Protein AF-A0A8T3LS56-F1 (afdb_monomer)

Solvent-accessible surface area (backbone atoms only — not comparable to full-atom values): 4906 Å² total; per-residue (Å²): 112,70,57,58,51,94,71,34,68,42,76,49,63,39,45,70,48,74,47,83,45,67,30,85,24,93,54,74,43,39,53,30,34,23,45,85,88,66,50,74,80,46,64,57,66,82,25,47,63,76,32,69,53,76,48,72,49,77,44,72,62,44,62,30,41,34,30,25,82,56,91,62,33,37,84,66,51,11,46,29,42,34,39,32,37,75,116

Radius of gyration: 12.37 Å; Cα contacts (8 Å, |Δi|>4): 206; chains: 1; bounding box: 31×24×33 Å

Sequence (87 aa):
ADFMITAAELETSGPTVSFDVTNDGPTPHNFSVRDAAGEVVMATADLSVGDSETISGELAPGQYTIFCSLPGHESLGMSGTLTVTGS

Structure (mmCIF, N/CA/C/O backbone):
data_AF-A0A8T3LS56-F1
#
_entry.id   AF-A0A8T3LS56-F1
#
loop_
_atom_site.group_PDB
_atom_site.id
_atom_site.type_symbol
_atom_site.label_atom_id
_atom_site.label_alt_id
_atom_site.label_comp_id
_atom_site.label_asym_id
_atom_site.label_entity_id
_atom_site.label_seq_id
_atom_site.pdbx_PDB_ins_code
_atom_site.Cartn_x
_atom_site.Cartn_y
_atom_site.Cartn_z
_atom_site.occupancy
_atom_site.B_iso_or_equiv
_atom_site.auth_seq_id
_atom_site.auth_comp_id
_atom_site.auth_asym_id
_atom_site.auth_atom_id
_atom_site.pdbx_PDB_model_num
ATOM 1 N N . ALA A 1 1 ? 14.668 -8.933 -2.858 1.00 76.38 1 ALA A N 1
ATOM 2 C CA . ALA A 1 1 ? 13.993 -10.056 -3.542 1.00 76.38 1 ALA A CA 1
ATOM 3 C C . ALA A 1 1 ? 12.834 -9.472 -4.337 1.00 76.38 1 ALA A C 1
ATOM 5 O O . ALA A 1 1 ? 12.412 -8.373 -4.011 1.00 76.38 1 ALA A O 1
ATOM 6 N N . ASP A 1 2 ? 12.428 -10.127 -5.421 1.00 90.19 2 ASP A N 1
ATOM 7 C CA . ASP A 1 2 ? 11.421 -9.607 -6.359 1.00 90.19 2 ASP A CA 1
ATOM 8 C C . ASP A 1 2 ? 10.023 -10.119 -5.972 1.00 90.19 2 ASP A C 1
ATOM 10 O O . ASP A 1 2 ? 9.923 -11.192 -5.370 1.00 90.19 2 ASP A O 1
ATOM 14 N N . PHE A 1 3 ? 8.967 -9.373 -6.303 1.00 95.06 3 PHE A N 1
ATOM 15 C CA . PHE A 1 3 ? 7.562 -9.719 -6.008 1.00 95.06 3 PHE A CA 1
ATOM 16 C C . PHE A 1 3 ? 7.232 -9.938 -4.521 1.00 95.06 3 PHE A C 1
ATOM 18 O O . PHE A 1 3 ? 6.467 -10.835 -4.166 1.00 95.06 3 PHE A O 1
ATOM 25 N N . MET A 1 4 ? 7.780 -9.109 -3.633 1.00 95.94 4 MET A N 1
ATOM 26 C CA . MET A 1 4 ? 7.468 -9.169 -2.205 1.00 95.94 4 MET A CA 1
ATOM 27 C C . MET A 1 4 ? 7.3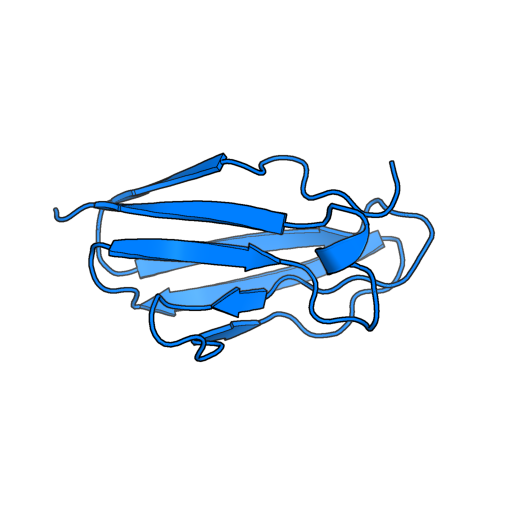40 -7.781 -1.585 1.00 95.94 4 MET A C 1
ATOM 29 O O . MET A 1 4 ? 8.042 -6.852 -1.972 1.00 95.94 4 MET A O 1
ATOM 33 N N . ILE A 1 5 ? 6.486 -7.669 -0.570 1.00 96.19 5 ILE A N 1
ATOM 34 C CA . ILE A 1 5 ? 6.470 -6.531 0.350 1.00 96.19 5 ILE A CA 1
ATOM 35 C C . ILE A 1 5 ? 7.211 -6.977 1.613 1.00 96.19 5 ILE A C 1
ATOM 37 O O . ILE A 1 5 ? 6.812 -7.949 2.251 1.00 96.19 5 ILE A O 1
ATOM 41 N N . THR A 1 6 ? 8.307 -6.299 1.965 1.00 92.06 6 THR A N 1
ATOM 42 C CA . THR A 1 6 ? 9.185 -6.705 3.082 1.00 92.06 6 THR A CA 1
ATOM 43 C C . THR A 1 6 ? 8.446 -6.774 4.420 1.00 92.06 6 THR A C 1
ATOM 45 O O . THR A 1 6 ? 8.687 -7.686 5.206 1.00 92.06 6 THR A O 1
ATOM 48 N N . ALA A 1 7 ? 7.520 -5.847 4.663 1.00 89.19 7 ALA A N 1
ATOM 49 C CA . ALA A 1 7 ? 6.638 -5.853 5.822 1.00 89.19 7 ALA A CA 1
ATOM 50 C C . ALA A 1 7 ? 5.216 -6.240 5.387 1.00 89.19 7 ALA A C 1
ATOM 52 O O . ALA A 1 7 ? 4.342 -5.392 5.248 1.00 89.19 7 ALA A O 1
ATOM 53 N N . ALA A 1 8 ? 5.007 -7.528 5.103 1.00 88.00 8 ALA A N 1
ATOM 54 C CA . ALA A 1 8 ? 3.718 -8.044 4.638 1.00 88.00 8 ALA A CA 1
ATOM 55 C C . ALA A 1 8 ? 2.623 -8.058 5.727 1.00 88.00 8 ALA A C 1
ATOM 57 O O . ALA A 1 8 ? 1.468 -8.328 5.420 1.00 88.00 8 ALA A O 1
ATOM 58 N N . GLU A 1 9 ? 2.957 -7.759 6.981 1.00 96.00 9 GLU A N 1
ATOM 59 C CA . GLU A 1 9 ? 2.003 -7.535 8.068 1.00 96.00 9 GLU A CA 1
ATOM 60 C C . GLU A 1 9 ? 2.350 -6.202 8.734 1.00 96.00 9 GLU A C 1
ATOM 62 O O . GLU A 1 9 ? 3.450 -6.029 9.263 1.00 96.00 9 GLU A O 1
ATOM 67 N N . LEU A 1 10 ? 1.428 -5.243 8.664 1.00 95.00 10 LEU A N 1
ATOM 68 C CA . LEU A 1 10 ? 1.570 -3.909 9.238 1.00 95.00 10 LEU A CA 1
ATOM 69 C C . LEU A 1 10 ? 0.420 -3.631 10.198 1.00 95.00 10 LEU A C 1
ATOM 71 O O . LEU A 1 10 ? -0.731 -3.965 9.919 1.00 95.00 10 LEU A O 1
ATOM 75 N N . GLU A 1 11 ? 0.721 -2.951 11.297 1.00 95.31 11 GLU A N 1
ATOM 76 C CA . GLU A 1 11 ? -0.278 -2.469 12.245 1.00 95.31 11 GLU A CA 1
ATOM 77 C C . GLU A 1 11 ? -0.027 -0.997 12.556 1.00 95.31 11 GLU A C 1
ATOM 79 O O . GLU A 1 11 ? 1.117 -0.563 12.704 1.00 95.31 11 GLU A O 1
ATOM 84 N N . THR A 1 12 ? -1.100 -0.221 12.657 1.00 94.38 12 THR A N 1
ATOM 85 C CA . THR A 1 12 ? -1.042 1.185 13.063 1.00 94.38 12 THR A CA 1
ATOM 86 C C . THR A 1 12 ? -2.279 1.561 13.877 1.00 94.38 12 THR A C 1
ATOM 88 O O . THR A 1 12 ? -3.275 0.829 13.903 1.00 94.38 12 THR A O 1
ATOM 91 N N . SER A 1 13 ? -2.220 2.694 14.570 1.00 92.31 13 SER A N 1
ATOM 92 C CA . SER A 1 13 ? -3.334 3.250 15.334 1.00 92.31 13 SER A CA 1
ATOM 93 C C . SER A 1 13 ? -3.640 4.679 14.903 1.00 92.31 13 SER A C 1
ATOM 95 O O . SER A 1 13 ? -2.751 5.459 14.560 1.00 92.31 13 SER A O 1
ATOM 97 N N . GLY A 1 14 ? -4.925 5.021 14.950 1.00 86.56 14 GLY A N 1
ATOM 98 C CA . GLY A 1 14 ? -5.414 6.336 14.556 1.00 86.56 14 GLY A CA 1
ATOM 99 C C . GLY A 1 14 ? -5.692 6.465 13.054 1.00 86.56 14 GLY A C 1
ATOM 100 O O . GLY A 1 14 ? -5.350 5.585 12.265 1.00 86.56 14 GLY A O 1
ATOM 101 N N . PRO A 1 15 ? -6.371 7.556 12.658 1.00 84.12 15 PRO A N 1
ATOM 102 C CA . PRO A 1 15 ? -6.907 7.683 11.310 1.00 84.12 15 PRO A CA 1
ATOM 103 C C . PRO A 1 15 ? -5.832 8.007 10.275 1.00 84.12 15 PRO A C 1
ATOM 105 O O . PRO A 1 15 ? -5.957 7.596 9.134 1.00 84.12 15 PRO A O 1
ATOM 108 N N . THR A 1 16 ? -4.777 8.738 10.631 1.00 93.62 16 THR A N 1
ATOM 109 C CA . THR A 1 16 ? -3.755 9.152 9.663 1.00 93.62 16 THR A CA 1
ATOM 110 C C . THR A 1 16 ? -2.685 8.081 9.519 1.00 93.62 16 THR A C 1
ATOM 112 O O . THR A 1 16 ? -1.986 7.760 10.480 1.00 93.62 16 THR A O 1
ATOM 115 N N . VAL A 1 17 ? -2.514 7.578 8.300 1.00 94.81 17 VAL A N 1
ATOM 116 C CA . VAL A 1 17 ? -1.486 6.595 7.953 1.00 94.81 17 VAL A CA 1
ATOM 117 C C . VAL A 1 17 ? -0.570 7.189 6.888 1.00 94.81 17 VAL A C 1
ATOM 119 O O . VAL A 1 17 ? -1.034 7.858 5.966 1.00 94.81 17 VAL A O 1
ATOM 122 N N . SER A 1 18 ? 0.736 6.960 7.027 1.00 95.88 18 SER A N 1
ATOM 123 C CA . SER A 1 18 ? 1.761 7.374 6.067 1.00 95.88 18 SER A CA 1
ATOM 124 C C . SER A 1 18 ? 2.638 6.177 5.728 1.00 95.88 18 SER A C 1
ATOM 126 O O . SER A 1 18 ? 3.061 5.454 6.630 1.00 95.88 18 SER A O 1
ATOM 128 N N . PHE A 1 19 ? 2.916 5.984 4.444 1.00 96.56 19 PHE A N 1
ATOM 129 C CA . PHE A 1 19 ? 3.821 4.956 3.944 1.00 96.56 19 PHE A CA 1
ATOM 130 C C . PHE A 1 19 ? 4.976 5.618 3.216 1.00 96.56 19 PHE A C 1
ATOM 132 O O . PHE A 1 19 ? 4.754 6.353 2.257 1.00 96.56 19 PHE A O 1
ATOM 139 N N . ASP A 1 20 ? 6.191 5.310 3.653 1.00 97.19 20 ASP A N 1
ATOM 140 C CA . ASP A 1 20 ? 7.407 5.570 2.894 1.00 97.19 20 ASP A CA 1
ATOM 141 C C . ASP A 1 20 ? 7.745 4.296 2.121 1.00 97.19 20 ASP A C 1
ATOM 143 O O . ASP A 1 20 ? 8.066 3.260 2.711 1.00 97.19 20 ASP A O 1
ATOM 147 N N . VAL A 1 21 ? 7.600 4.352 0.801 1.00 97.94 21 VAL A N 1
ATOM 148 C CA . VAL A 1 21 ? 7.732 3.190 -0.076 1.00 97.94 21 VAL A CA 1
ATOM 149 C C . VAL A 1 21 ? 8.973 3.361 -0.935 1.00 97.94 21 VAL A C 1
ATOM 151 O O . VAL A 1 21 ? 9.115 4.364 -1.627 1.00 97.94 21 VAL A O 1
ATOM 154 N N . THR A 1 22 ? 9.839 2.351 -0.935 1.00 98.12 22 THR A N 1
ATOM 155 C CA . THR A 1 22 ? 11.008 2.259 -1.817 1.00 98.12 22 THR A CA 1
ATOM 156 C C . THR A 1 22 ? 10.934 0.964 -2.611 1.00 98.12 22 THR A C 1
ATOM 158 O O . THR A 1 22 ? 10.624 -0.094 -2.057 1.00 98.12 22 THR A O 1
ATOM 161 N N . ASN A 1 23 ? 11.235 1.031 -3.907 1.00 98.19 23 ASN A N 1
ATOM 162 C CA . ASN A 1 23 ? 11.412 -0.165 -4.718 1.00 98.19 23 ASN A CA 1
ATOM 163 C C . ASN A 1 23 ? 12.879 -0.633 -4.699 1.00 98.19 23 ASN A C 1
ATOM 165 O O . ASN A 1 23 ? 13.707 -0.161 -5.477 1.00 98.19 23 ASN A O 1
ATOM 169 N N . ASP A 1 24 ? 13.177 -1.616 -3.847 1.00 96.62 24 ASP A N 1
ATOM 170 C CA . ASP A 1 24 ? 14.479 -2.306 -3.796 1.00 96.62 24 ASP A CA 1
ATOM 171 C C . ASP A 1 24 ? 14.560 -3.534 -4.735 1.00 96.62 24 ASP A C 1
ATOM 173 O O . ASP A 1 24 ? 15.541 -4.289 -4.724 1.00 96.62 24 ASP A O 1
ATOM 177 N N . GLY A 1 25 ? 13.504 -3.790 -5.512 1.00 95.62 25 GLY A N 1
ATOM 178 C CA . GLY A 1 25 ? 13.392 -4.890 -6.464 1.00 95.62 25 GLY A CA 1
ATOM 179 C C . GLY A 1 25 ? 13.997 -4.561 -7.837 1.00 95.62 25 GLY A C 1
ATOM 180 O O . GLY A 1 25 ? 14.172 -3.396 -8.191 1.00 95.62 25 GLY A O 1
ATOM 181 N N . PRO A 1 26 ? 14.334 -5.580 -8.649 1.00 96.56 26 PRO A N 1
ATOM 182 C CA . PRO A 1 26 ? 14.911 -5.375 -9.978 1.00 96.56 26 PRO A CA 1
ATOM 183 C C . PRO A 1 26 ? 13.875 -4.998 -11.053 1.00 96.56 26 PRO A C 1
ATOM 185 O O . PRO A 1 26 ? 14.269 -4.668 -12.173 1.00 96.56 26 PRO A O 1
ATOM 188 N N . THR A 1 27 ? 12.574 -5.076 -10.753 1.00 97.06 27 THR A N 1
ATOM 189 C CA . THR A 1 27 ? 11.477 -4.753 -11.678 1.00 97.06 27 THR A CA 1
ATOM 190 C C . THR A 1 27 ? 10.622 -3.600 -11.140 1.00 97.06 27 THR A C 1
ATOM 192 O O . THR A 1 27 ? 10.694 -3.302 -9.948 1.00 97.06 27 THR A O 1
ATOM 195 N N . PRO A 1 28 ? 9.832 -2.904 -11.982 1.00 98.38 28 PRO A N 1
ATOM 196 C CA . PRO A 1 28 ? 8.926 -1.863 -11.505 1.00 98.38 28 PRO A CA 1
ATOM 197 C C . PRO A 1 28 ? 7.897 -2.405 -10.513 1.00 98.38 28 PRO A C 1
ATOM 199 O O . PRO A 1 28 ? 7.3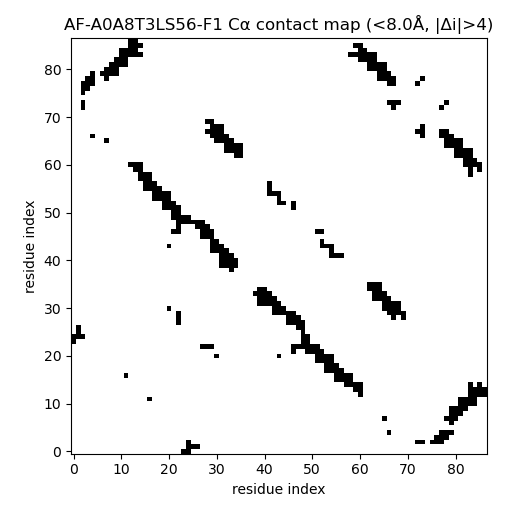67 -3.504 -10.699 1.00 98.38 28 PRO A O 1
ATOM 202 N N . HIS A 1 29 ? 7.585 -1.621 -9.487 1.00 98.62 29 HIS A N 1
ATOM 203 C CA . HIS A 1 29 ? 6.606 -1.961 -8.458 1.00 98.62 29 HIS A CA 1
ATOM 204 C C . HIS A 1 29 ? 5.796 -0.732 -8.064 1.00 98.62 29 HIS A C 1
ATOM 206 O O . HIS A 1 29 ? 6.293 0.384 -8.119 1.00 98.62 29 HIS A O 1
ATOM 212 N N . ASN A 1 30 ? 4.571 -0.945 -7.599 1.00 98.50 30 ASN A N 1
ATOM 213 C CA . ASN A 1 30 ? 3.832 0.062 -6.853 1.00 98.50 30 ASN A CA 1
ATOM 214 C C . ASN A 1 30 ? 3.366 -0.527 -5.520 1.00 98.50 30 ASN A C 1
ATOM 216 O O . ASN A 1 30 ? 3.408 -1.743 -5.304 1.00 98.50 30 ASN A O 1
ATOM 220 N N . PHE A 1 31 ? 2.943 0.352 -4.623 1.00 98.44 31 PHE A N 1
ATOM 221 C CA . PHE A 1 31 ? 2.313 -0.012 -3.367 1.00 98.44 31 PHE A CA 1
ATOM 222 C C . PHE A 1 31 ? 0.896 0.540 -3.376 1.00 98.44 31 PHE A C 1
ATOM 224 O O . PHE A 1 31 ? 0.696 1.749 -3.452 1.00 98.44 31 PHE A O 1
ATOM 231 N N . SER A 1 32 ? -0.083 -0.354 -3.326 1.00 98.56 32 SER A N 1
ATOM 232 C CA . SER A 1 32 ? -1.510 -0.042 -3.311 1.00 98.56 32 SER A CA 1
ATOM 233 C C . SER A 1 32 ? -2.143 -0.584 -2.035 1.00 98.56 32 SER A C 1
ATOM 235 O O . SER A 1 32 ? -1.794 -1.669 -1.572 1.00 98.56 32 SER A O 1
ATOM 237 N N . VAL A 1 33 ? -3.105 0.149 -1.486 1.00 98.38 33 VAL A N 1
ATOM 238 C CA . VAL A 1 33 ? -3.912 -0.252 -0.330 1.00 98.38 33 VAL A CA 1
ATOM 239 C C . VAL A 1 33 ? -5.353 -0.378 -0.795 1.00 98.38 33 VAL A C 1
ATOM 241 O O . VAL A 1 33 ? -5.914 0.599 -1.293 1.00 98.38 33 VAL A O 1
ATOM 244 N N . ARG A 1 34 ? -5.958 -1.559 -0.635 1.00 98.31 34 ARG A N 1
ATOM 245 C CA . ARG A 1 34 ? -7.396 -1.760 -0.862 1.00 98.31 34 ARG A CA 1
ATOM 246 C C . ARG A 1 34 ? -8.143 -2.057 0.425 1.00 98.31 34 ARG A C 1
ATOM 248 O O . ARG A 1 34 ? -7.620 -2.735 1.313 1.00 98.31 34 ARG A O 1
ATOM 255 N N . ASP A 1 35 ? -9.370 -1.568 0.498 1.00 98.06 35 ASP A N 1
ATOM 256 C CA . ASP A 1 35 ? -10.287 -1.864 1.591 1.00 98.06 35 ASP A CA 1
ATOM 257 C C . ASP A 1 35 ? -10.966 -3.240 1.431 1.00 98.06 35 ASP A C 1
ATOM 259 O O . ASP A 1 35 ? -10.714 -3.995 0.487 1.00 98.06 35 ASP A O 1
ATOM 263 N N . ALA A 1 36 ? -11.849 -3.577 2.373 1.00 96.12 36 ALA A N 1
ATOM 264 C CA . ALA A 1 36 ? -12.602 -4.831 2.357 1.00 96.12 36 ALA A CA 1
ATOM 265 C C . ALA A 1 36 ? -13.648 -4.924 1.225 1.00 96.12 36 ALA A C 1
ATOM 267 O O . ALA A 1 36 ? -14.107 -6.027 0.920 1.00 96.12 36 ALA A O 1
ATOM 268 N N . ALA A 1 37 ? -14.036 -3.800 0.610 1.00 97.50 37 ALA A N 1
ATOM 269 C CA . ALA A 1 37 ? -14.905 -3.766 -0.566 1.00 97.50 37 ALA A CA 1
ATOM 270 C C . ALA A 1 37 ? -14.120 -3.960 -1.878 1.00 97.50 37 ALA A C 1
ATOM 272 O O . ALA A 1 37 ? -14.723 -4.182 -2.929 1.00 97.50 37 ALA A O 1
ATOM 273 N N . GLY A 1 38 ? -12.786 -3.932 -1.812 1.00 97.06 38 GLY A N 1
ATOM 274 C CA . GLY A 1 38 ? -11.893 -4.053 -2.958 1.00 97.06 38 GLY A CA 1
ATOM 275 C C . GLY A 1 38 ? -11.581 -2.718 -3.634 1.00 97.06 38 GLY A C 1
ATOM 276 O O . GLY A 1 38 ? -10.986 -2.721 -4.712 1.00 97.06 38 GLY A O 1
ATOM 277 N N . GLU A 1 39 ? -11.960 -1.592 -3.030 1.00 98.12 39 GLU A N 1
ATOM 278 C CA . GLU A 1 39 ? -11.631 -0.262 -3.532 1.00 98.12 39 GLU A CA 1
ATOM 279 C C . GLU A 1 39 ? -10.187 0.092 -3.167 1.00 98.12 39 GLU A C 1
ATOM 281 O O . GLU A 1 39 ? -9.774 -0.058 -2.017 1.00 98.12 39 GLU A O 1
ATOM 286 N N . VAL A 1 40 ? -9.405 0.558 -4.147 1.00 98.25 40 VAL A N 1
ATOM 287 C CA . VAL A 1 40 ? -8.053 1.076 -3.900 1.00 98.25 40 VAL A CA 1
ATOM 288 C C . VAL A 1 40 ? -8.175 2.475 -3.311 1.00 98.25 40 VAL A C 1
ATOM 290 O O . VAL A 1 40 ? -8.574 3.411 -3.999 1.00 98.25 40 VAL A O 1
ATOM 293 N N . VAL A 1 41 ? -7.813 2.604 -2.038 1.00 97.81 41 VAL A N 1
ATOM 294 C CA . VAL A 1 41 ? -7.968 3.839 -1.255 1.00 97.81 41 VAL A CA 1
ATOM 295 C C . VAL A 1 41 ? -6.690 4.672 -1.201 1.00 97.81 41 VAL A C 1
ATOM 297 O O . VAL A 1 41 ? -6.752 5.876 -0.972 1.00 97.81 41 VAL A O 1
ATOM 300 N N . MET A 1 42 ? -5.530 4.057 -1.438 1.00 97.75 42 MET A N 1
ATOM 301 C CA . MET A 1 42 ? -4.244 4.743 -1.583 1.00 97.75 42 MET A CA 1
ATOM 302 C C . MET A 1 42 ? -3.338 3.964 -2.532 1.00 97.75 42 MET A C 1
ATOM 304 O O . MET A 1 42 ? -3.374 2.733 -2.547 1.00 97.75 42 MET A O 1
ATOM 308 N N . ALA A 1 43 ? -2.503 4.669 -3.290 1.00 98.38 43 ALA A N 1
ATOM 309 C CA . ALA A 1 43 ? -1.480 4.054 -4.123 1.00 98.38 43 ALA A CA 1
ATOM 310 C C . ALA A 1 43 ? -0.323 5.022 -4.381 1.00 98.38 43 ALA A C 1
ATOM 312 O O . ALA A 1 43 ? -0.541 6.229 -4.485 1.00 98.38 43 ALA A O 1
ATOM 313 N N . THR A 1 44 ? 0.884 4.482 -4.510 1.00 98.75 44 THR A N 1
ATOM 314 C CA . THR A 1 44 ? 2.011 5.177 -5.145 1.00 98.75 44 THR A CA 1
ATOM 315 C C . THR A 1 44 ? 1.846 5.163 -6.667 1.00 98.75 44 THR A C 1
ATOM 317 O O . THR A 1 44 ? 1.044 4.397 -7.215 1.00 98.75 44 THR A O 1
ATOM 320 N N . ALA A 1 45 ? 2.661 5.943 -7.371 1.00 98.50 45 ALA A N 1
ATOM 321 C CA . ALA A 1 45 ? 2.959 5.692 -8.774 1.00 98.50 45 ALA A CA 1
ATOM 322 C C . ALA A 1 45 ? 3.707 4.355 -8.958 1.00 98.50 45 ALA A C 1
ATOM 324 O O . ALA A 1 45 ? 4.121 3.699 -7.994 1.00 98.50 45 ALA A O 1
ATOM 325 N N . ASP A 1 46 ? 3.904 3.961 -10.217 1.00 98.62 46 ASP A N 1
ATOM 326 C CA . ASP A 1 46 ? 4.841 2.895 -10.560 1.00 98.62 46 ASP A CA 1
ATOM 327 C C . ASP A 1 46 ? 6.275 3.391 -10.325 1.00 98.62 46 ASP A C 1
ATOM 329 O O . ASP A 1 46 ? 6.731 4.348 -10.954 1.00 98.62 46 ASP A O 1
ATOM 333 N N . LEU A 1 47 ? 6.980 2.731 -9.411 1.00 98.69 47 LEU A N 1
ATOM 334 C CA . LEU A 1 47 ? 8.338 3.048 -8.989 1.00 98.69 47 LEU A CA 1
ATOM 335 C C . LEU A 1 47 ? 9.332 2.164 -9.745 1.00 98.69 47 LEU A C 1
ATOM 337 O O . LEU A 1 47 ? 9.230 0.931 -9.717 1.00 98.69 47 LEU A O 1
ATOM 341 N N . SER A 1 48 ? 10.324 2.774 -10.395 1.00 98.50 48 SER A N 1
ATOM 342 C CA . SER A 1 48 ? 11.471 2.039 -10.943 1.00 98.50 48 SER A CA 1
ATOM 343 C C . SER A 1 48 ? 12.402 1.585 -9.817 1.00 98.50 48 SER A C 1
ATOM 345 O O . SER A 1 48 ? 12.241 1.970 -8.662 1.00 98.50 48 SER A O 1
ATOM 347 N N . VAL A 1 49 ? 13.404 0.765 -10.142 1.00 97.75 49 VAL A N 1
ATOM 348 C CA . VAL A 1 49 ? 14.421 0.353 -9.163 1.00 97.75 49 VAL A CA 1
ATOM 349 C C . VAL A 1 49 ? 15.106 1.571 -8.532 1.00 97.75 49 VAL A C 1
ATOM 351 O O . VAL A 1 49 ? 15.639 2.430 -9.234 1.00 97.75 49 VAL A O 1
ATOM 354 N N . GLY A 1 50 ? 15.102 1.629 -7.202 1.00 97.88 50 GLY A 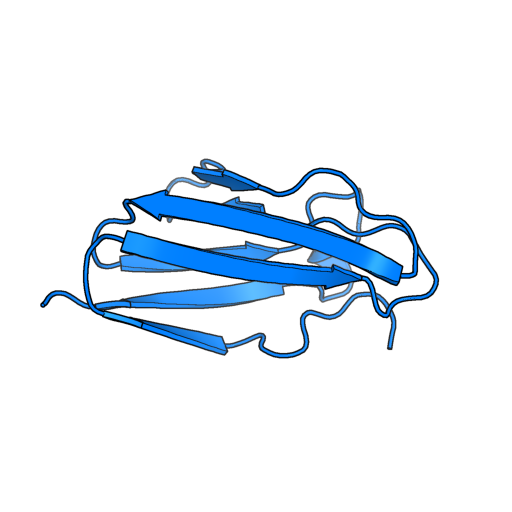N 1
ATOM 355 C CA . GLY A 1 50 ? 15.667 2.725 -6.416 1.00 97.88 50 GLY A CA 1
ATOM 356 C C . GLY A 1 50 ? 14.771 3.959 -6.279 1.00 97.88 50 GLY A C 1
ATOM 357 O O . GLY A 1 50 ? 15.107 4.843 -5.489 1.00 97.88 50 GLY A O 1
ATOM 358 N N . ASP A 1 51 ? 13.638 4.029 -6.986 1.00 98.62 51 ASP A N 1
ATOM 359 C CA . ASP A 1 51 ? 12.667 5.104 -6.785 1.00 98.62 51 ASP A CA 1
ATOM 360 C C . ASP A 1 51 ? 11.961 4.939 -5.433 1.00 98.62 51 ASP A C 1
ATOM 362 O O . ASP A 1 51 ? 11.833 3.838 -4.883 1.00 98.62 51 ASP A O 1
ATOM 366 N N . SER A 1 52 ? 11.509 6.061 -4.877 1.00 98.44 52 SER A N 1
ATOM 367 C CA . SER A 1 52 ? 10.746 6.094 -3.631 1.00 98.44 52 SER A CA 1
ATOM 368 C C . SER A 1 52 ? 9.641 7.136 -3.688 1.00 98.44 52 SER A C 1
ATOM 370 O O . SER A 1 52 ? 9.788 8.171 -4.340 1.00 98.44 52 SER A O 1
ATOM 372 N N . GLU A 1 53 ? 8.561 6.879 -2.962 1.00 98.62 53 GLU A N 1
ATOM 373 C CA . GLU A 1 53 ? 7.436 7.794 -2.819 1.00 98.62 53 GLU A CA 1
ATOM 374 C C . GLU A 1 53 ? 6.834 7.685 -1.417 1.00 98.62 53 GLU A C 1
ATOM 376 O O . GLU A 1 53 ? 6.714 6.594 -0.857 1.00 98.62 53 GLU A O 1
ATOM 381 N N . THR A 1 54 ? 6.438 8.832 -0.865 1.00 98.50 54 THR A N 1
ATOM 382 C CA . THR A 1 54 ? 5.665 8.901 0.375 1.00 98.50 54 THR A CA 1
ATOM 383 C C . THR A 1 54 ? 4.210 9.183 0.036 1.00 98.50 54 THR A C 1
ATOM 385 O O . THR A 1 54 ? 3.901 10.210 -0.571 1.00 98.50 54 THR A O 1
ATOM 388 N N . ILE A 1 55 ? 3.312 8.311 0.487 1.00 97.81 55 ILE A N 1
ATOM 389 C CA . ILE A 1 55 ? 1.862 8.517 0.403 1.00 97.81 55 ILE A CA 1
ATOM 390 C C . ILE A 1 55 ? 1.267 8.586 1.805 1.00 97.81 55 ILE A C 1
ATOM 392 O O . ILE A 1 55 ? 1.716 7.900 2.721 1.00 97.81 55 ILE A O 1
ATOM 396 N N . SER A 1 56 ? 0.246 9.420 1.984 1.00 96.75 56 SER A N 1
ATOM 397 C CA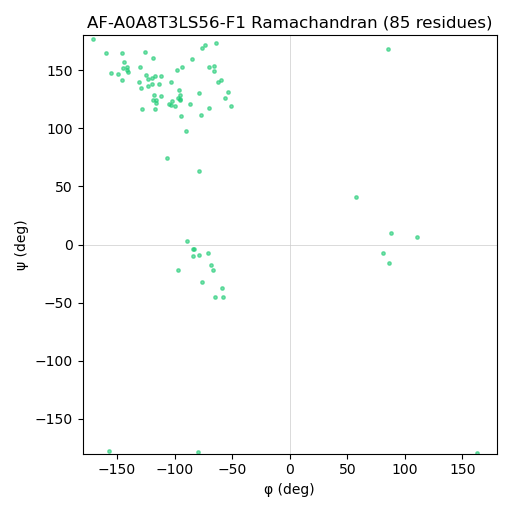 . SER A 1 56 ? -0.458 9.542 3.260 1.00 96.75 56 SER A CA 1
ATOM 398 C C . SER A 1 56 ? -1.941 9.793 3.046 1.00 96.75 56 SER A C 1
ATOM 400 O O . SER A 1 56 ? -2.348 10.360 2.030 1.00 96.75 56 SER A O 1
ATOM 402 N N . GLY A 1 57 ? -2.746 9.359 4.007 1.00 94.81 57 GLY A N 1
ATOM 403 C CA . GLY A 1 57 ? -4.192 9.486 3.942 1.00 94.81 57 GLY A CA 1
ATOM 404 C C . GLY A 1 57 ? -4.862 9.116 5.253 1.00 94.81 57 GLY A C 1
ATOM 405 O O . GLY A 1 57 ? -4.213 8.707 6.219 1.00 94.81 57 GLY A O 1
ATOM 406 N N . GLU A 1 58 ? -6.180 9.282 5.276 1.00 95.50 58 GLU A N 1
ATOM 407 C CA . GLU A 1 58 ? -7.009 8.848 6.391 1.00 95.50 58 GLU A CA 1
ATOM 408 C C . GLU A 1 58 ? -7.598 7.465 6.104 1.00 95.50 58 GLU A C 1
ATOM 410 O O . GLU A 1 58 ? -8.267 7.265 5.092 1.00 95.50 58 GLU A O 1
ATOM 415 N N . LEU A 1 59 ? -7.366 6.517 7.010 1.00 95.88 59 LEU A N 1
ATOM 416 C CA . LEU A 1 59 ? -7.953 5.186 7.003 1.00 95.88 59 LEU A CA 1
ATOM 417 C C . LEU A 1 59 ? -8.796 4.991 8.261 1.00 95.88 59 LEU A C 1
ATOM 419 O O . LEU A 1 59 ? -8.337 5.194 9.385 1.00 95.88 59 LEU A O 1
ATOM 423 N N . ALA A 1 60 ? -10.040 4.554 8.083 1.00 95.38 60 ALA A N 1
ATOM 424 C CA . ALA A 1 60 ? -10.863 4.132 9.207 1.00 95.38 60 ALA A CA 1
ATOM 425 C C . ALA A 1 60 ? -10.273 2.863 9.857 1.00 95.38 60 ALA A C 1
ATOM 427 O O . ALA A 1 60 ? -9.627 2.068 9.161 1.00 95.38 60 ALA A O 1
ATOM 428 N N . PRO A 1 61 ? -10.529 2.618 11.156 1.00 96.06 61 PRO A N 1
ATOM 429 C CA . PRO A 1 61 ? -10.169 1.354 11.782 1.00 96.06 61 PRO A CA 1
ATOM 430 C C . PRO A 1 61 ? -10.738 0.159 11.008 1.00 96.06 61 PRO A C 1
ATOM 432 O O . PRO A 1 61 ? -11.925 0.134 10.675 1.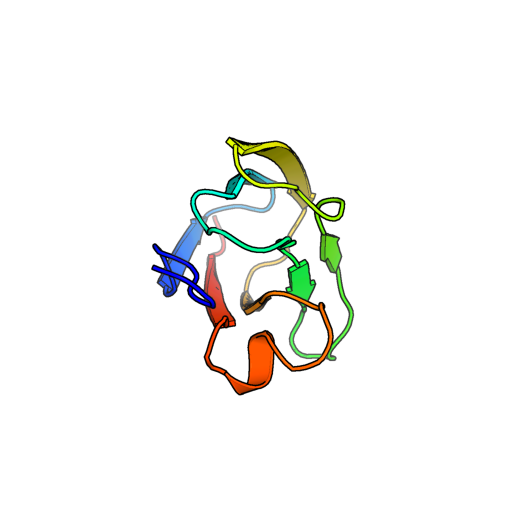00 96.06 61 PRO A O 1
ATOM 435 N N . GLY A 1 62 ? -9.897 -0.831 10.725 1.00 96.00 62 GLY A N 1
ATOM 436 C CA . GLY A 1 62 ? -10.245 -1.957 9.866 1.00 96.00 62 GLY A CA 1
ATOM 437 C C . GLY A 1 62 ? -9.028 -2.718 9.350 1.00 96.00 62 GLY A C 1
ATOM 438 O O . GLY A 1 62 ? -7.886 -2.397 9.675 1.00 96.00 62 GLY A O 1
ATOM 439 N N . GLN A 1 63 ? -9.295 -3.744 8.543 1.00 97.62 63 GLN A N 1
ATOM 440 C CA . GLN A 1 63 ? -8.274 -4.487 7.809 1.00 97.62 63 GLN A CA 1
ATOM 441 C C . GLN A 1 63 ? -8.272 -4.069 6.341 1.00 97.62 63 GLN A C 1
ATOM 443 O O . GLN A 1 63 ? -9.330 -3.924 5.726 1.00 97.62 63 GLN A O 1
ATOM 448 N N . TYR A 1 64 ? -7.071 -3.948 5.794 1.00 98.31 64 TYR A N 1
ATOM 449 C CA . TYR A 1 64 ? -6.798 -3.587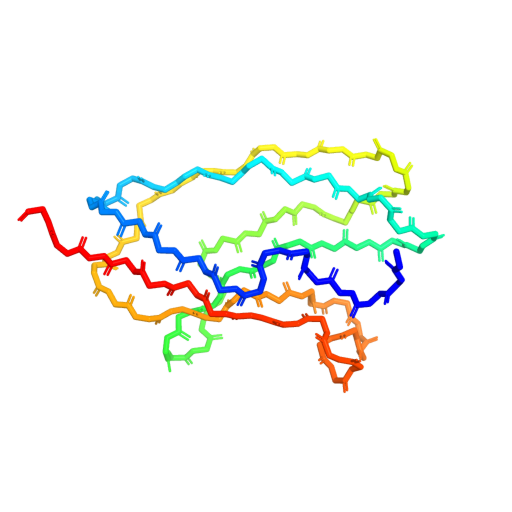 4.412 1.00 98.31 64 TYR A CA 1
ATOM 450 C C . TYR A 1 64 ? -5.817 -4.592 3.814 1.00 98.31 64 TYR A C 1
ATOM 452 O O . TYR A 1 64 ? -4.991 -5.173 4.523 1.00 98.31 64 TYR A O 1
ATOM 460 N N . THR A 1 65 ? -5.868 -4.773 2.497 1.00 98.62 65 THR A N 1
ATOM 461 C CA . THR A 1 65 ? -4.799 -5.471 1.775 1.00 98.62 65 THR A CA 1
ATOM 462 C C . THR A 1 65 ? -3.822 -4.447 1.221 1.00 98.62 65 THR A C 1
ATOM 464 O O . THR A 1 65 ? -4.231 -3.526 0.515 1.00 98.62 65 THR A O 1
ATOM 467 N N . ILE A 1 66 ? -2.534 -4.639 1.491 1.00 98.50 66 ILE A N 1
ATOM 468 C CA . ILE A 1 66 ? -1.448 -3.941 0.796 1.00 98.50 66 ILE A CA 1
ATOM 469 C C . ILE A 1 66 ? -0.936 -4.849 -0.320 1.00 98.50 66 ILE A C 1
ATOM 471 O O . ILE A 1 66 ? -0.764 -6.045 -0.102 1.00 98.50 66 ILE A O 1
ATOM 475 N N . PHE A 1 67 ? -0.747 -4.338 -1.529 1.00 98.56 67 PHE A N 1
ATOM 476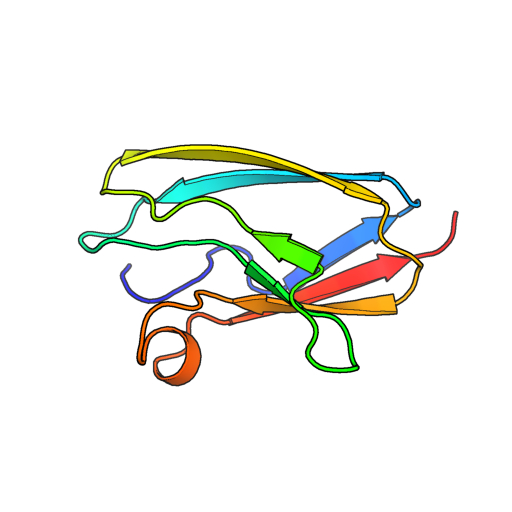 C CA . PHE A 1 67 ? -0.378 -5.163 -2.682 1.00 98.56 67 PHE A CA 1
ATOM 477 C C . PHE A 1 67 ? 0.262 -4.332 -3.796 1.00 98.56 67 PHE A C 1
ATOM 479 O O . PHE A 1 67 ? 0.159 -3.107 -3.806 1.00 98.56 67 PHE A O 1
ATOM 486 N N . CYS A 1 68 ? 0.906 -5.004 -4.749 1.00 98.50 68 CYS A N 1
ATOM 487 C CA . CYS A 1 68 ? 1.311 -4.395 -6.015 1.00 98.50 68 CYS A CA 1
ATOM 488 C C . CYS A 1 68 ? 0.251 -4.681 -7.082 1.00 98.50 68 CYS A C 1
ATOM 490 O O . CYS A 1 68 ? -0.081 -5.841 -7.340 1.00 98.50 68 CYS A O 1
ATOM 492 N N . SER A 1 69 ? -0.281 -3.627 -7.701 1.00 98.44 69 SER A N 1
ATOM 493 C CA . SER A 1 69 ? -1.379 -3.715 -8.675 1.00 98.44 69 SER A CA 1
ATOM 494 C C . SER A 1 69 ? -0.918 -4.031 -10.101 1.00 98.44 69 SER A C 1
ATOM 496 O O . SER A 1 69 ? -1.750 -4.234 -10.990 1.00 98.44 69 SER A O 1
ATOM 498 N N . LEU A 1 70 ? 0.396 -4.112 -10.333 1.00 98.19 70 LEU A N 1
ATOM 499 C CA . LEU A 1 70 ? 0.937 -4.500 -11.629 1.00 98.19 70 LEU A CA 1
ATOM 500 C C . LEU A 1 70 ? 0.509 -5.933 -11.996 1.00 98.19 70 LEU A C 1
ATOM 502 O O . LEU A 1 70 ? 0.496 -6.817 -11.131 1.00 98.19 70 LEU A O 1
ATOM 506 N N . PRO A 1 71 ? 0.168 -6.198 -13.275 1.00 97.94 71 PRO A N 1
ATOM 507 C CA . PRO A 1 71 ? -0.383 -7.482 -13.694 1.00 97.94 71 PRO A CA 1
ATOM 508 C C . PRO A 1 71 ? 0.450 -8.681 -13.229 1.00 97.94 71 PRO A C 1
ATOM 510 O O . PRO A 1 71 ? 1.609 -8.838 -13.601 1.00 97.94 71 PRO A O 1
ATOM 513 N N . GLY A 1 72 ? -0.162 -9.551 -12.426 1.00 97.31 72 GLY A N 1
ATOM 514 C CA . GLY A 1 72 ? 0.454 -10.780 -11.925 1.00 97.31 72 GLY A CA 1
ATOM 515 C C . GLY A 1 72 ? 1.283 -10.629 -10.646 1.00 97.31 72 GLY A C 1
ATOM 516 O O . GLY A 1 72 ? 1.502 -11.638 -9.979 1.00 97.31 72 GLY A O 1
ATOM 517 N N . HIS A 1 73 ? 1.682 -9.420 -10.238 1.00 98.06 73 HIS A N 1
ATOM 518 C CA . HIS A 1 73 ? 2.580 -9.234 -9.088 1.00 98.06 73 HIS A CA 1
ATOM 519 C C . HIS A 1 73 ? 1.931 -9.694 -7.777 1.00 98.06 73 HIS A C 1
ATOM 521 O O . HIS A 1 73 ? 2.537 -10.456 -7.024 1.00 98.06 73 HIS A O 1
ATOM 527 N N . GLU A 1 74 ? 0.669 -9.323 -7.541 1.00 97.56 74 GLU A N 1
ATOM 528 C CA . GLU A 1 74 ? -0.099 -9.832 -6.400 1.00 97.56 74 GLU A CA 1
ATOM 529 C C . GLU A 1 74 ? -0.198 -11.369 -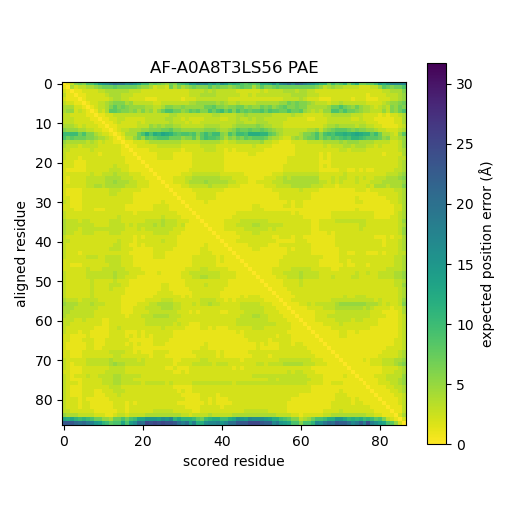6.425 1.00 97.56 74 GLU A C 1
ATOM 531 O O . GLU A 1 74 ? 0.060 -12.026 -5.420 1.00 97.56 74 GLU A O 1
ATOM 536 N N . SER A 1 75 ? -0.492 -11.966 -7.588 1.00 97.00 75 SER A N 1
ATOM 537 C CA . SER A 1 75 ? -0.632 -13.427 -7.723 1.00 97.00 75 SER A CA 1
ATOM 538 C C . SER A 1 75 ? 0.669 -14.204 -7.499 1.00 97.00 75 SER A C 1
ATOM 540 O O . SER A 1 75 ? 0.628 -15.390 -7.180 1.00 97.00 75 SER A O 1
ATOM 542 N N . LEU A 1 76 ? 1.816 -13.536 -7.653 1.00 96.75 76 LEU A N 1
ATOM 543 C CA . LEU A 1 76 ? 3.141 -14.074 -7.348 1.00 96.75 76 LEU A CA 1
ATOM 544 C C . LEU A 1 76 ? 3.504 -13.950 -5.859 1.00 96.75 76 LEU A C 1
ATOM 546 O O . LEU A 1 76 ? 4.542 -14.466 -5.451 1.00 96.75 76 LEU A O 1
ATOM 550 N N . GLY A 1 77 ? 2.649 -13.318 -5.050 1.00 94.88 77 GLY A N 1
ATOM 551 C CA . GLY A 1 77 ? 2.817 -13.188 -3.603 1.00 94.88 77 GLY A CA 1
ATOM 552 C C . GLY A 1 77 ? 3.127 -11.773 -3.120 1.00 94.88 77 GLY A C 1
ATOM 553 O O . GLY A 1 77 ? 3.368 -11.595 -1.927 1.00 94.88 77 GLY A O 1
ATOM 554 N N . MET A 1 78 ? 3.098 -10.758 -3.993 1.00 98.00 78 MET A N 1
ATOM 555 C CA . MET A 1 78 ? 3.352 -9.364 -3.613 1.00 98.00 78 MET A CA 1
ATOM 556 C C . MET A 1 78 ? 2.121 -8.723 -2.953 1.00 98.00 78 MET A C 1
ATOM 558 O O . MET A 1 78 ? 1.524 -7.781 -3.479 1.00 98.00 78 MET A O 1
ATOM 562 N N . SER A 1 79 ? 1.735 -9.270 -1.801 1.00 98.00 79 SER A N 1
ATOM 563 C CA . SER A 1 79 ? 0.595 -8.844 -0.992 1.00 98.00 79 SER A CA 1
ATOM 564 C C . SER A 1 79 ? 0.880 -8.982 0.501 1.00 98.00 79 SER A C 1
ATOM 566 O O . SER A 1 79 ? 1.677 -9.824 0.911 1.00 98.00 79 SER A O 1
ATOM 568 N N . GLY A 1 80 ? 0.161 -8.215 1.308 1.00 98.00 80 GLY A N 1
ATOM 569 C CA . GLY A 1 80 ? 0.200 -8.250 2.758 1.00 98.00 80 GLY A CA 1
ATOM 570 C C . GLY A 1 80 ? -1.079 -7.692 3.381 1.00 98.00 80 GLY A C 1
ATOM 571 O O . GLY A 1 80 ? -2.003 -7.273 2.680 1.00 98.00 80 GLY A O 1
ATOM 572 N N . THR A 1 81 ? -1.110 -7.650 4.707 1.00 98.31 81 THR A N 1
ATOM 573 C CA . THR A 1 81 ? -2.221 -7.114 5.496 1.00 98.31 81 THR A 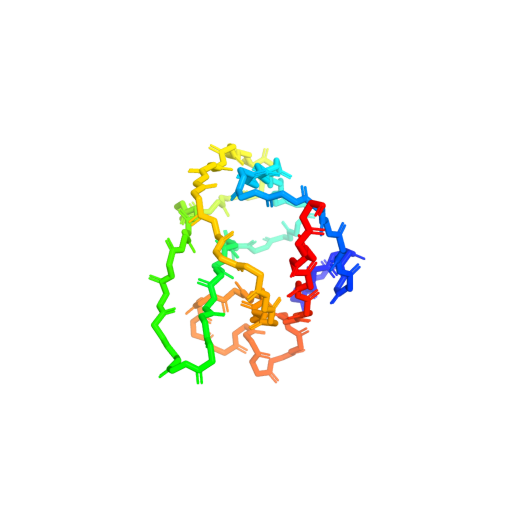CA 1
ATOM 574 C C . THR A 1 81 ? -1.785 -5.859 6.236 1.00 98.31 81 THR A C 1
ATOM 576 O O . THR A 1 81 ? -0.700 -5.810 6.812 1.00 98.31 81 THR A O 1
ATOM 579 N N . LEU A 1 82 ? -2.660 -4.859 6.249 1.00 97.75 82 LEU A N 1
ATOM 580 C CA . LEU A 1 82 ? -2.566 -3.693 7.117 1.00 97.75 82 LEU A CA 1
ATOM 581 C C . LEU A 1 82 ? -3.764 -3.689 8.069 1.00 97.75 82 LEU A C 1
ATOM 583 O O . LEU A 1 82 ? -4.912 -3.665 7.621 1.00 97.75 82 LEU A O 1
ATOM 587 N N . THR A 1 83 ? -3.497 -3.638 9.369 1.00 97.38 83 THR A N 1
ATOM 588 C CA . THR A 1 83 ? -4.511 -3.444 10.409 1.00 97.38 83 THR A CA 1
ATOM 589 C C . THR A 1 83 ? -4.430 -2.020 10.944 1.00 97.38 83 THR A C 1
ATOM 591 O O . THR A 1 83 ? -3.412 -1.605 11.498 1.00 97.38 83 THR A O 1
ATOM 594 N N . VAL A 1 84 ? -5.523 -1.272 10.822 1.00 96.62 84 VAL A N 1
ATOM 595 C CA . VAL A 1 84 ? -5.682 0.046 11.444 1.00 96.62 84 VAL A CA 1
ATOM 596 C C . VAL A 1 84 ? -6.570 -0.115 12.668 1.00 96.62 84 VAL A C 1
ATOM 598 O O . VAL A 1 84 ? -7.715 -0.560 12.570 1.00 96.62 84 VAL A O 1
ATOM 601 N N . THR A 1 85 ? -6.050 0.237 13.835 1.00 94.19 85 THR A N 1
ATOM 602 C CA . THR A 1 85 ? -6.783 0.180 15.102 1.00 94.19 85 THR A CA 1
ATOM 603 C C . THR A 1 85 ? -7.341 1.551 15.478 1.00 94.19 85 THR A C 1
ATOM 605 O O . THR A 1 85 ? -6.798 2.594 15.105 1.00 94.19 85 THR A O 1
ATOM 608 N N . GLY A 1 86 ? -8.468 1.550 16.195 1.00 81.88 86 GLY A N 1
ATOM 609 C CA . GLY A 1 86 ? -9.019 2.769 16.783 1.00 81.88 86 GLY A CA 1
ATOM 610 C C . GLY A 1 86 ? -8.088 3.328 17.858 1.00 81.88 86 GLY A C 1
ATOM 611 O O . GLY A 1 86 ? -7.368 2.569 18.506 1.00 81.88 86 GLY A O 1
ATOM 612 N N . SER A 1 87 ? -8.105 4.650 18.007 1.00 59.28 87 SER A N 1
ATOM 613 C CA . SER A 1 87 ? -7.365 5.385 19.037 1.00 59.28 87 SER A CA 1
ATOM 614 C C . SER A 1 87 ? -7.819 5.057 20.457 1.00 59.28 87 SER A C 1
ATOM 616 O O . SER A 1 87 ? -9.038 4.835 20.648 1.00 59.28 87 SER A O 1
#

Secondary structure (DSSP, 8-state):
--S--S--EEEEESSEEEEEEE--SSS-B--EEE-TTS-EEEEPPPBPTT-EEEEEEE--SEEEEEE--STTTGGGT-EEEEEEEP-

Foldseek 3Di:
DALADPCQEAEDEDFKDKDKDFACHQAWWKKFKAAPVRDTPDIDDTAHHGGIDMDMDTDDFDKIKIATPPPCSVVVPRIHIYGYHYD

pLDDT: mean 95.74, std 5.46, range [59.28, 98.75]

Mean predicted aligned error: 2.64 Å

Nearest PDB structures (foldseek):
  7wgu-assembly1_B-2  TM=8.951E-01  e=2.879E-06  Escherichia coli
  6tfd-assembly1_A  TM=8.687E-01  e=3.098E-05  Hyphomicrobium denitrificans 1NES1
  2dv6-assembly1_D  TM=8.466E-01  e=3.489E-05  Hyphomicrobium denitrificans
  6nob-assembly1_A  TM=5.800E-01  e=5.269E-01  Bifidobacterium adolescentis ATCC 15703
  2os7-assembly2_F  TM=4.519E-01  e=7.875E-02  Yersinia pestis